Protein AF-A0A1F7JAR4-F1 (afdb_monomer)

Foldseek 3Di:
DVVVVVVVVVVVVVVVVVVVVVVVVVVVVVPDDDDDDPDPDDPDDPPPDPDDDDDDDDPPPDCPPPPVVVVVVVLVVCCVVPVQVNVQVVPQDDDQFWTKHWDWDDDPNDIGIAMEIEGPVPDLVSSVVVVVVVSVVSVHDPVSVVPHRYHTD

pLDDT: mean 73.88, std 22.69, range [32.28, 98.31]

Radius of gyration: 26.37 Å; Cα contacts (8 Å, |Δi|>4): 121; chains: 1; bounding box: 36×38×103 Å

Organism: NCBI:txid1802068

Structure (mmCIF, N/CA/C/O backbone):
data_AF-A0A1F7JAR4-F1
#
_entry.id   AF-A0A1F7JAR4-F1
#
loop_
_atom_site.group_PDB
_atom_site.id
_atom_site.type_symbol
_atom_site.label_atom_id
_atom_site.label_alt_id
_atom_site.label_comp_id
_atom_site.label_asym_id
_atom_site.label_entity_id
_atom_site.label_seq_id
_atom_site.pdbx_PDB_ins_code
_atom_site.Cartn_x
_atom_site.Cartn_y
_atom_site.Cartn_z
_atom_site.occupancy
_atom_site.B_iso_or_equiv
_atom_site.auth_seq_id
_atom_site.auth_comp_id
_atom_site.auth_asym_id
_atom_site.auth_atom_id
_atom_site.pdbx_PDB_model_num
ATOM 1 N N . MET A 1 1 ? -13.159 -3.239 63.965 1.00 52.41 1 MET A N 1
ATOM 2 C CA . MET A 1 1 ? -13.623 -2.629 62.690 1.00 52.41 1 MET A CA 1
ATOM 3 C C . MET A 1 1 ? -12.745 -2.950 61.472 1.00 52.41 1 MET A C 1
ATOM 5 O O . MET A 1 1 ? -13.245 -2.830 60.361 1.00 52.41 1 MET A O 1
ATOM 9 N N . TYR A 1 2 ? -11.486 -3.378 61.641 1.00 54.25 2 TYR A N 1
ATOM 10 C CA . TYR A 1 2 ? -10.557 -3.642 60.528 1.00 54.25 2 TYR A CA 1
ATOM 11 C C . TYR A 1 2 ? -10.950 -4.856 59.656 1.00 54.25 2 TYR A C 1
ATOM 13 O O . TYR A 1 2 ? -10.907 -4.789 58.431 1.00 54.25 2 TYR A O 1
ATOM 21 N N . ASN A 1 3 ? -11.465 -5.922 60.276 1.00 54.75 3 ASN A N 1
ATOM 22 C CA . ASN A 1 3 ? -11.745 -7.191 59.587 1.00 54.75 3 ASN A CA 1
ATOM 23 C C . ASN A 1 3 ? -12.913 -7.120 58.583 1.00 54.75 3 ASN A C 1
ATOM 25 O O . ASN A 1 3 ? -12.945 -7.892 57.632 1.00 54.75 3 ASN A O 1
ATOM 29 N N . LYS A 1 4 ? -13.847 -6.166 58.738 1.00 56.81 4 LYS A N 1
ATOM 30 C CA . L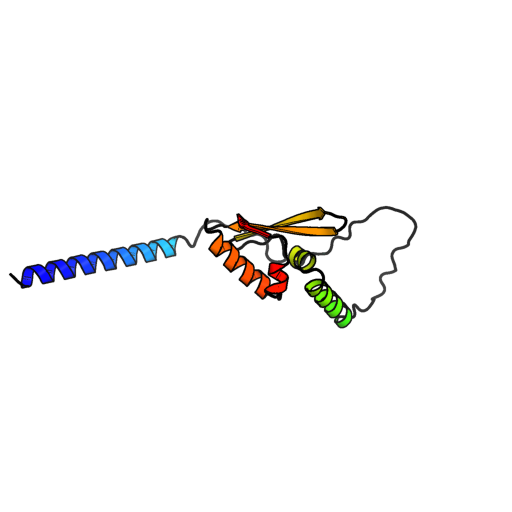YS A 1 4 ? -14.950 -5.971 57.776 1.00 56.81 4 LYS A CA 1
ATOM 31 C C . LYS A 1 4 ? -14.483 -5.317 56.469 1.00 56.81 4 LYS A C 1
ATOM 33 O O . LYS A 1 4 ? -15.034 -5.621 55.421 1.00 56.81 4 LYS A O 1
ATOM 38 N N . LYS A 1 5 ? -13.458 -4.454 56.512 1.00 55.72 5 LYS A N 1
ATOM 39 C CA . LYS A 1 5 ? -12.939 -3.760 55.318 1.00 55.72 5 LYS A CA 1
ATOM 40 C C . LYS A 1 5 ? -12.148 -4.702 54.406 1.00 55.72 5 LYS A C 1
ATOM 42 O O . LYS A 1 5 ? -12.293 -4.631 53.193 1.00 55.72 5 LYS A O 1
ATOM 47 N N . ILE A 1 6 ? -11.382 -5.623 54.995 1.00 61.44 6 ILE A N 1
ATOM 48 C CA . ILE A 1 6 ? -10.615 -6.637 54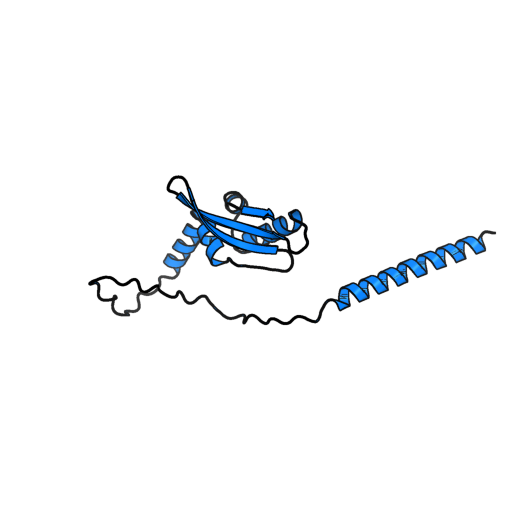.253 1.00 61.44 6 ILE A CA 1
ATOM 49 C C . ILE A 1 6 ? -11.559 -7.585 53.500 1.00 61.44 6 ILE A C 1
ATOM 51 O O . ILE A 1 6 ? -11.332 -7.879 52.332 1.00 61.44 6 ILE A O 1
ATOM 55 N N . LEU A 1 7 ? -12.668 -7.985 54.129 1.00 59.88 7 LEU A N 1
ATOM 56 C CA . LEU A 1 7 ? -13.660 -8.880 53.525 1.00 59.88 7 LEU A CA 1
ATOM 57 C C . LEU A 1 7 ? -14.363 -8.248 52.307 1.00 59.88 7 LEU A C 1
ATOM 59 O O . LEU A 1 7 ? -14.619 -8.931 51.319 1.00 59.88 7 LEU A O 1
ATOM 63 N N . ILE A 1 8 ? -14.603 -6.932 52.339 1.00 63.91 8 ILE A N 1
ATOM 64 C CA . ILE A 1 8 ? -15.196 -6.189 51.214 1.00 63.91 8 ILE A CA 1
ATOM 65 C C . ILE A 1 8 ? -14.205 -6.065 50.049 1.00 63.91 8 ILE A C 1
ATOM 67 O O . ILE A 1 8 ? -14.587 -6.286 48.904 1.00 63.91 8 ILE A O 1
ATOM 71 N N . ILE A 1 9 ? -12.931 -5.766 50.322 1.00 66.62 9 ILE A N 1
ATOM 72 C CA . ILE A 1 9 ? -11.901 -5.631 49.277 1.00 66.62 9 ILE A CA 1
ATOM 73 C C . ILE A 1 9 ? -11.683 -6.964 48.553 1.00 66.62 9 ILE A C 1
ATOM 75 O O . ILE A 1 9 ? -11.653 -6.990 47.326 1.00 66.62 9 ILE A O 1
ATOM 79 N N . VAL A 1 10 ? -11.606 -8.078 49.290 1.00 71.81 10 VAL A N 1
ATOM 80 C CA . VAL A 1 10 ? -11.473 -9.417 48.691 1.00 71.81 10 VAL A CA 1
ATOM 81 C C . VAL A 1 10 ? -12.694 -9.760 47.828 1.00 71.81 10 VAL A C 1
ATOM 83 O O . VAL A 1 10 ? -12.533 -10.302 46.737 1.00 71.81 10 VAL A O 1
ATOM 86 N N . GLY A 1 11 ? -13.901 -9.379 48.260 1.00 71.62 11 GLY A N 1
ATOM 87 C CA . GLY A 1 11 ? -15.121 -9.548 47.467 1.00 71.62 11 GLY A CA 1
ATOM 88 C C . GLY A 1 11 ? -15.098 -8.761 46.154 1.00 71.62 11 GLY A C 1
ATOM 89 O O . GLY A 1 11 ? -15.382 -9.321 45.098 1.00 71.62 11 GLY A O 1
ATOM 90 N N . VAL A 1 12 ? -14.701 -7.485 46.192 1.00 76.06 12 VAL A N 1
ATOM 91 C CA . VAL A 1 12 ? -14.628 -6.631 44.992 1.00 76.06 12 VAL A CA 1
ATOM 92 C C . VAL A 1 12 ? -13.565 -7.135 44.015 1.00 76.06 12 VAL A C 1
ATOM 94 O O . VAL A 1 12 ? -13.834 -7.235 42.821 1.00 76.06 12 VAL A O 1
ATOM 97 N N . VAL A 1 13 ? -12.384 -7.521 44.509 1.00 77.81 13 VAL A N 1
ATOM 98 C CA . VAL A 1 13 ? -11.311 -8.078 43.667 1.00 77.81 13 VAL A CA 1
ATOM 99 C C . VAL A 1 13 ? -11.749 -9.397 43.022 1.00 77.81 13 VAL A C 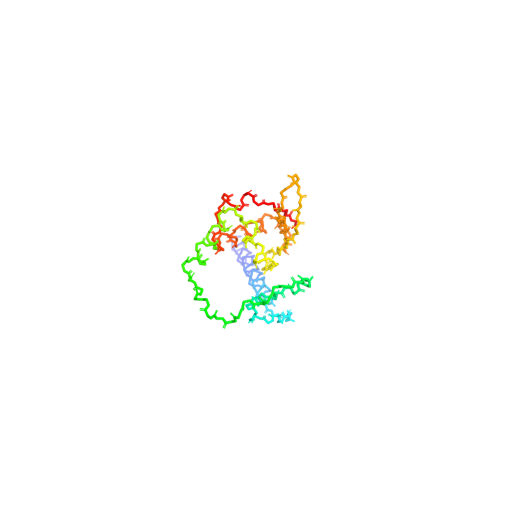1
ATOM 101 O O . VAL A 1 13 ? -11.501 -9.607 41.835 1.00 77.81 13 VAL A O 1
ATOM 104 N N . GLY A 1 14 ? -12.466 -10.250 43.760 1.00 78.81 14 GLY A N 1
ATOM 105 C CA . GLY A 1 14 ? -13.043 -11.482 43.220 1.00 78.81 14 GLY A CA 1
ATOM 106 C C . GLY A 1 14 ? -14.041 -11.224 42.088 1.00 78.81 14 GLY A C 1
ATOM 107 O O . GLY A 1 14 ? -13.944 -11.847 41.033 1.00 78.81 14 GLY A O 1
ATOM 108 N N . VAL A 1 15 ? -14.955 -10.263 42.256 1.00 81.31 15 VAL A N 1
ATOM 109 C CA . VAL A 1 15 ? -15.950 -9.907 41.225 1.00 81.31 15 VAL A CA 1
ATOM 110 C C . VAL A 1 15 ? -15.287 -9.330 39.969 1.00 81.31 15 VAL A C 1
ATOM 112 O O . VAL A 1 15 ? -15.690 -9.671 38.855 1.00 81.31 15 VAL A O 1
ATOM 115 N N . VAL A 1 16 ? -14.242 -8.508 40.120 1.00 83.38 16 VAL A N 1
ATOM 116 C CA . VAL A 1 16 ? -13.487 -7.952 38.982 1.00 83.38 16 VAL A CA 1
ATOM 117 C C . VAL A 1 16 ? -12.774 -9.058 38.201 1.00 83.38 16 VAL A C 1
ATOM 119 O O . VAL A 1 16 ? -12.861 -9.082 36.975 1.00 83.38 16 VAL A O 1
ATOM 122 N N . LEU A 1 17 ? -12.135 -10.011 38.886 1.00 81.00 17 LEU A N 1
ATOM 123 C CA . LEU A 1 17 ? -11.449 -11.137 38.241 1.00 81.00 17 LEU A CA 1
ATOM 124 C C . LEU A 1 17 ? -12.414 -12.063 37.490 1.00 81.00 17 LEU A C 1
ATOM 126 O O . LEU A 1 17 ? -12.128 -12.459 36.361 1.00 81.00 17 LEU A O 1
ATOM 130 N N . VAL A 1 18 ? -13.574 -12.369 38.080 1.00 82.88 18 VAL A N 1
ATOM 131 C CA . VAL A 1 18 ? -14.608 -13.182 37.418 1.00 82.88 18 VAL A CA 1
ATOM 132 C C . VAL A 1 18 ? -15.162 -12.457 36.190 1.00 82.88 18 VAL A C 1
ATOM 134 O O . VAL A 1 18 ? -15.315 -13.071 35.137 1.00 82.88 18 VAL A O 1
ATOM 137 N N . SER A 1 19 ? -15.385 -11.143 36.281 1.00 80.31 19 SER A N 1
ATOM 138 C CA . SER A 1 19 ? -15.851 -10.335 35.144 1.00 80.31 19 SER A CA 1
ATOM 139 C C . SER A 1 19 ? -14.836 -10.323 33.994 1.00 80.31 19 SER A C 1
ATOM 141 O O . SER A 1 19 ? -15.215 -10.457 32.833 1.00 80.31 19 SER A O 1
ATOM 143 N N . LEU A 1 20 ? -13.539 -10.239 34.308 1.00 83.56 20 LEU A N 1
ATOM 144 C CA . LEU A 1 20 ? -12.447 -10.296 33.329 1.00 83.56 20 LEU A CA 1
ATOM 145 C C . LEU A 1 20 ? -12.378 -11.650 32.607 1.00 83.56 20 LEU A C 1
ATOM 147 O O . LEU A 1 20 ? -12.197 -11.688 31.390 1.00 83.56 20 LEU A O 1
ATOM 151 N N . LEU A 1 21 ? -12.580 -12.755 33.332 1.00 82.81 21 LEU A N 1
ATOM 152 C CA . LEU A 1 21 ? -12.629 -14.100 32.749 1.00 82.81 21 LEU A CA 1
ATOM 153 C C . LEU A 1 21 ? -13.829 -14.289 31.812 1.00 82.81 21 LEU A C 1
ATOM 155 O O . LEU A 1 21 ? -13.679 -14.885 30.747 1.00 82.81 21 LEU A O 1
ATOM 159 N N . VAL A 1 22 ? -14.998 -13.748 32.169 1.00 79.38 22 VAL A N 1
ATOM 160 C CA . VAL A 1 22 ? -16.195 -13.797 31.312 1.00 79.38 22 VAL A CA 1
ATOM 161 C C . VAL A 1 22 ? -15.978 -12.999 30.023 1.00 79.38 22 VAL A C 1
ATOM 163 O O . VAL A 1 22 ? -16.317 -13.484 28.947 1.00 79.38 22 VAL A O 1
ATOM 166 N N . ILE A 1 23 ? -15.352 -11.820 30.100 1.00 81.00 23 ILE A N 1
ATOM 167 C CA . ILE A 1 23 ? -15.014 -11.010 28.918 1.00 81.00 23 ILE A CA 1
ATOM 168 C C . ILE A 1 23 ? -14.020 -11.749 28.009 1.00 81.00 23 ILE A C 1
ATOM 170 O O . ILE A 1 23 ? -14.225 -11.797 26.798 1.00 81.00 23 ILE A O 1
ATOM 174 N N . LEU A 1 24 ? -12.986 -12.381 28.574 1.00 76.25 24 LEU A N 1
ATOM 175 C CA . LEU A 1 24 ? -12.026 -13.190 27.810 1.00 76.25 24 LEU A CA 1
ATOM 176 C C . LEU A 1 24 ? -12.691 -14.395 27.128 1.00 76.25 24 LEU A C 1
ATOM 178 O O . LEU A 1 24 ? -12.386 -14.691 25.974 1.00 76.25 24 LEU A O 1
ATOM 182 N N . MET A 1 25 ? -13.635 -15.064 27.797 1.00 73.06 25 MET A N 1
ATOM 183 C CA . MET A 1 25 ? -14.414 -16.145 27.183 1.00 73.06 25 MET A CA 1
ATOM 184 C C . MET A 1 25 ? -15.326 -15.648 26.055 1.00 73.06 25 MET A C 1
ATOM 186 O O . MET A 1 25 ? -15.433 -16.325 25.035 1.00 73.06 25 MET A O 1
ATOM 190 N N . LEU A 1 26 ? -15.951 -14.477 26.202 1.00 67.00 26 LEU A N 1
ATOM 191 C CA . LEU A 1 26 ? -16.791 -13.881 25.156 1.00 67.00 26 LEU A CA 1
ATOM 192 C C . LEU A 1 26 ? -15.970 -13.450 23.931 1.00 67.00 26 LEU A C 1
ATOM 194 O O . LEU A 1 26 ? -16.418 -13.650 22.804 1.00 67.00 26 LEU A O 1
ATOM 198 N N . LEU A 1 27 ? -14.753 -12.934 24.134 1.00 64.56 27 LEU A N 1
ATOM 199 C CA . LEU A 1 27 ? -13.820 -12.608 23.049 1.00 64.56 27 LEU A CA 1
ATOM 200 C C . LEU A 1 27 ? -13.349 -13.866 22.299 1.00 64.56 27 LEU A C 1
ATOM 202 O O . LEU A 1 27 ? -13.228 -13.837 21.077 1.00 64.56 27 LEU A O 1
ATOM 206 N N . ASN A 1 28 ? -13.168 -14.992 22.997 1.00 56.53 28 ASN A N 1
ATOM 207 C CA . ASN A 1 28 ? -12.807 -16.265 22.364 1.00 56.53 28 ASN A CA 1
ATOM 208 C C . ASN A 1 28 ? -13.978 -16.979 21.664 1.00 56.53 28 ASN A C 1
ATOM 210 O O . ASN A 1 28 ? -13.730 -17.843 20.826 1.00 56.53 28 ASN A O 1
ATOM 214 N N . GLN A 1 29 ? -15.239 -16.643 21.965 1.00 51.84 29 GLN A N 1
ATOM 215 C CA . GLN A 1 29 ? -16.413 -17.262 21.328 1.00 51.84 29 GLN A CA 1
ATOM 216 C C . GLN A 1 29 ? -16.855 -16.590 20.017 1.00 51.84 29 GLN A C 1
ATOM 218 O O . GLN A 1 29 ? -17.707 -17.137 19.323 1.00 51.84 29 GLN A O 1
ATOM 223 N N . GLN A 1 30 ? -16.265 -15.456 19.621 1.00 48.75 30 GLN A N 1
ATOM 224 C CA . GLN A 1 30 ? -16.526 -14.867 18.295 1.00 48.75 30 GLN A CA 1
ATOM 225 C C . GLN A 1 30 ? -15.721 -15.523 17.163 1.00 48.75 30 GLN A C 1
ATOM 227 O O . GLN A 1 30 ? -15.967 -15.263 15.986 1.00 48.75 30 GLN A O 1
ATOM 232 N N . GLY A 1 31 ? -14.808 -16.438 17.492 1.00 49.88 31 GLY A N 1
ATOM 233 C CA . GLY A 1 31 ? -14.235 -17.358 16.522 1.00 49.88 31 GLY A CA 1
ATOM 234 C C . GLY A 1 31 ? -15.172 -18.538 16.320 1.00 49.88 31 GLY A C 1
ATOM 235 O O . GLY A 1 31 ? -15.022 -19.528 17.022 1.00 49.88 31 GLY A O 1
ATOM 236 N N . THR A 1 32 ? -16.147 -18.411 15.415 1.00 47.84 32 THR A N 1
ATOM 237 C CA . THR A 1 32 ? -16.687 -19.443 14.497 1.00 47.84 32 THR A CA 1
ATOM 238 C C . THR A 1 32 ? -18.125 -19.072 14.122 1.00 47.84 32 THR A C 1
ATOM 240 O O . THR A 1 32 ? -19.053 -19.391 14.855 1.00 47.84 32 THR A O 1
ATOM 243 N N . GLN A 1 33 ? -18.308 -18.421 12.969 1.00 38.56 33 GLN A N 1
ATOM 244 C CA . GLN A 1 33 ? -19.314 -18.743 11.941 1.00 38.56 33 GLN A CA 1
ATOM 245 C C . GLN A 1 33 ? -19.392 -17.609 10.913 1.00 38.56 33 GLN A C 1
ATOM 247 O O . GLN A 1 33 ? -19.632 -16.454 11.248 1.00 38.56 33 GLN A O 1
ATOM 252 N N . GLY A 1 34 ? -19.202 -17.971 9.646 1.00 34.28 34 GLY A N 1
ATOM 253 C CA . GLY A 1 34 ? -19.340 -17.065 8.509 1.00 34.28 34 GLY A CA 1
ATOM 254 C C . GLY A 1 34 ? -18.439 -17.463 7.351 1.00 34.28 34 GLY A C 1
ATOM 255 O O . GLY A 1 34 ? -17.648 -16.655 6.879 1.00 34.28 34 GLY A O 1
ATOM 256 N N . GLY A 1 35 ? -18.509 -18.733 6.941 1.00 37.12 35 GLY A N 1
ATOM 257 C CA . GLY A 1 35 ? -17.810 -19.215 5.761 1.00 37.12 35 GLY A CA 1
ATOM 258 C C . GLY A 1 35 ? -18.301 -18.488 4.514 1.00 37.12 35 GLY A C 1
ATOM 259 O O . GLY A 1 35 ? -19.464 -18.599 4.155 1.00 37.12 35 GLY A O 1
ATOM 260 N N . ASN A 1 36 ? -17.384 -17.789 3.856 1.00 34.97 36 ASN A N 1
ATOM 261 C CA . ASN A 1 36 ? -17.337 -17.700 2.406 1.00 34.97 36 ASN A CA 1
ATOM 262 C C . ASN A 1 36 ? -15.902 -18.044 2.024 1.00 34.97 36 ASN A C 1
ATOM 264 O O . ASN A 1 36 ? -15.015 -17.190 2.012 1.00 34.97 36 ASN A O 1
ATOM 268 N N . SER A 1 37 ? -15.681 -19.338 1.805 1.00 33.16 37 SER A N 1
ATOM 269 C CA . SER A 1 37 ? -14.477 -19.864 1.181 1.00 33.16 37 SER A CA 1
ATOM 270 C C . SER A 1 37 ? -14.380 -19.258 -0.216 1.00 33.16 37 SER A C 1
ATOM 272 O O . SER A 1 37 ? -15.057 -19.704 -1.137 1.00 33.16 37 SER A O 1
ATOM 274 N N . PHE A 1 38 ? -13.577 -18.210 -0.374 1.00 36.75 38 PHE A N 1
ATOM 275 C CA . PHE A 1 38 ? -13.024 -17.889 -1.680 1.00 36.75 38 PHE A CA 1
ATOM 276 C C . PHE A 1 38 ? -11.793 -18.769 -1.845 1.00 36.75 38 PHE A C 1
ATOM 278 O O . PHE A 1 38 ? -10.839 -18.643 -1.077 1.00 36.75 38 PHE A O 1
ATOM 285 N N . ASP A 1 39 ? -11.878 -19.698 -2.797 1.00 32.28 39 ASP A N 1
ATOM 286 C CA . ASP A 1 39 ? -10.817 -20.613 -3.202 1.00 32.28 39 ASP A CA 1
ATOM 287 C C . ASP A 1 39 ? -9.451 -19.914 -3.245 1.00 32.28 39 ASP A C 1
ATOM 289 O O . ASP A 1 39 ? -9.128 -19.144 -4.153 1.00 32.28 39 ASP A O 1
ATOM 293 N N . GLN A 1 40 ? -8.617 -20.211 -2.250 1.00 42.50 40 GLN A N 1
ATOM 294 C CA . GLN A 1 40 ? -7.184 -19.975 -2.315 1.00 42.50 40 GLN A CA 1
ATOM 295 C C . GLN A 1 40 ? -6.573 -21.026 -3.244 1.00 42.50 40 GLN A C 1
ATOM 297 O O . GLN A 1 40 ? -6.110 -22.045 -2.749 1.00 42.50 40 GLN A O 1
ATOM 302 N N . ASN A 1 41 ? -6.569 -20.792 -4.562 1.00 39.66 41 ASN A N 1
ATOM 303 C CA . ASN A 1 41 ? -5.430 -21.139 -5.430 1.00 39.66 41 ASN A CA 1
ATOM 304 C C . ASN A 1 41 ? -5.590 -20.620 -6.875 1.00 39.66 41 ASN A C 1
ATOM 306 O O . ASN A 1 41 ? -5.561 -21.398 -7.827 1.00 39.66 41 ASN A O 1
ATOM 310 N N . VAL A 1 42 ? -5.746 -19.310 -7.083 1.00 34.88 42 VAL A N 1
ATOM 311 C CA . VAL A 1 42 ? -5.640 -18.750 -8.442 1.00 34.88 42 VAL A CA 1
ATOM 312 C C . VAL A 1 42 ? -4.393 -17.884 -8.518 1.00 34.88 42 VAL A C 1
ATOM 314 O O . VAL A 1 42 ? -4.406 -16.703 -8.183 1.00 34.88 42 VAL A O 1
ATOM 317 N N . ILE A 1 43 ? -3.296 -18.491 -8.975 1.00 36.47 43 ILE A N 1
ATOM 318 C CA . ILE A 1 43 ? -2.240 -17.745 -9.664 1.00 36.47 43 ILE A CA 1
ATOM 319 C C . ILE A 1 43 ? -2.953 -17.020 -10.814 1.00 36.47 43 ILE A C 1
ATOM 321 O O . ILE A 1 43 ? -3.617 -17.701 -11.603 1.00 36.47 43 ILE A O 1
ATOM 325 N N . PRO A 1 44 ? -2.895 -15.681 -10.922 1.00 37.28 44 PRO A N 1
ATOM 326 C CA . PRO A 1 44 ? -3.561 -14.989 -12.011 1.00 37.28 44 PRO A CA 1
ATOM 327 C C . PRO A 1 44 ? -2.963 -15.483 -13.327 1.00 37.28 44 PRO A C 1
ATOM 329 O O . PRO A 1 44 ? -1.822 -15.179 -13.671 1.00 37.28 44 PRO A O 1
ATOM 332 N N . THR A 1 45 ? -3.737 -16.284 -14.058 1.00 32.53 45 THR A N 1
ATOM 333 C CA . THR A 1 45 ? -3.429 -16.582 -15.450 1.00 32.53 45 THR A CA 1
ATOM 334 C C . THR A 1 45 ? -3.682 -15.285 -16.198 1.00 32.53 45 THR A C 1
ATOM 336 O O . THR A 1 45 ? -4.815 -14.797 -16.221 1.00 32.53 45 THR A O 1
ATOM 339 N N . LEU A 1 46 ? -2.618 -14.693 -16.744 1.00 37.03 46 LEU A N 1
ATOM 340 C CA . LEU A 1 46 ? -2.702 -13.532 -17.622 1.00 37.03 46 LEU A CA 1
ATOM 341 C C . LEU A 1 46 ? -3.628 -13.910 -18.788 1.00 37.03 46 LEU A C 1
ATOM 343 O O . LEU A 1 46 ? -3.221 -14.591 -19.724 1.00 37.03 46 LEU A O 1
ATOM 347 N N . SER A 1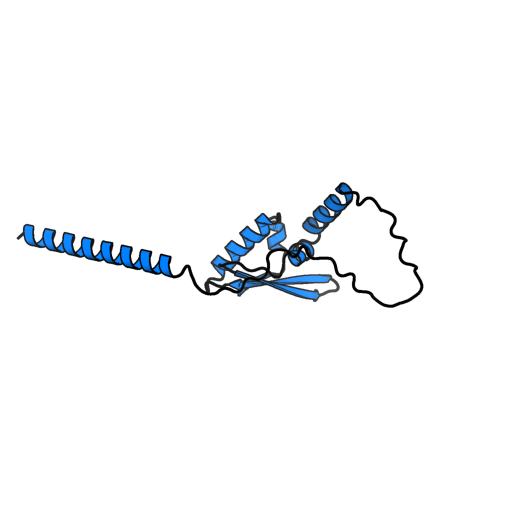 47 ? -4.898 -13.521 -18.714 1.00 33.12 47 SER A N 1
ATOM 348 C CA . SER A 1 47 ? -5.794 -13.640 -19.856 1.00 33.12 47 SER A CA 1
ATOM 349 C C . SER A 1 47 ? -5.358 -12.570 -20.847 1.00 33.12 47 SER A C 1
ATOM 351 O O . SER A 1 47 ? -5.620 -11.386 -20.638 1.00 33.12 47 SER A O 1
ATOM 353 N N . GLN A 1 48 ? -4.619 -12.973 -21.882 1.00 36.38 48 GLN A N 1
ATOM 354 C CA . GLN A 1 48 ? -4.319 -12.110 -23.019 1.00 36.38 48 GLN A CA 1
ATOM 355 C C . GLN A 1 48 ? -5.646 -11.639 -23.616 1.00 36.38 48 GLN A C 1
ATOM 357 O O . GLN A 1 48 ? -6.403 -12.424 -24.183 1.00 36.38 48 GLN A O 1
ATOM 362 N N . THR A 1 49 ? -5.937 -10.348 -23.481 1.00 34.75 49 THR A N 1
ATOM 363 C CA . THR A 1 49 ? -7.010 -9.696 -24.224 1.00 34.75 49 THR A CA 1
ATOM 364 C C . THR A 1 49 ? -6.700 -9.814 -25.709 1.00 34.75 49 THR A C 1
ATOM 366 O O . THR A 1 49 ? -5.778 -9.171 -26.210 1.00 34.75 49 THR A O 1
ATOM 369 N N . THR A 1 50 ? -7.458 -10.655 -26.413 1.00 35.81 50 THR A N 1
ATOM 370 C CA . THR A 1 50 ? -7.415 -10.773 -27.870 1.00 35.81 50 THR A CA 1
ATOM 371 C C . THR A 1 50 ? -8.008 -9.499 -28.468 1.00 35.81 50 THR A C 1
ATOM 373 O O . THR A 1 50 ? -9.212 -9.385 -28.680 1.00 35.81 50 THR A O 1
ATOM 376 N N . GLY A 1 51 ? -7.159 -8.498 -28.685 1.00 34.34 51 GLY A N 1
ATOM 377 C CA . GLY A 1 51 ? -7.485 -7.365 -29.536 1.00 34.34 51 GLY A CA 1
ATOM 378 C C . GLY A 1 51 ? -7.434 -7.820 -30.988 1.00 34.34 51 GLY A C 1
ATOM 379 O O . GLY A 1 51 ? -6.363 -8.105 -31.515 1.00 34.34 51 GLY A O 1
ATOM 380 N N . THR A 1 52 ? -8.589 -7.908 -31.638 1.00 38.38 52 THR A N 1
ATOM 381 C CA . THR A 1 52 ? -8.680 -7.928 -33.099 1.00 38.38 52 THR A CA 1
ATOM 382 C C . THR A 1 52 ? -8.026 -6.664 -33.646 1.00 38.38 52 THR A C 1
ATOM 384 O O . THR A 1 52 ? -8.524 -5.573 -33.375 1.00 38.38 52 THR A O 1
ATOM 387 N N . ASN A 1 53 ? -6.914 -6.802 -34.376 1.00 36.75 53 ASN A N 1
ATOM 388 C CA . ASN A 1 53 ? -6.815 -6.362 -35.771 1.00 36.75 53 ASN A CA 1
ATOM 389 C C . ASN A 1 53 ? -5.445 -6.690 -36.400 1.00 36.75 53 ASN A C 1
ATOM 391 O O . ASN A 1 53 ? -4.396 -6.285 -35.915 1.00 36.75 53 ASN A O 1
ATOM 395 N N . GLU A 1 54 ? -5.556 -7.407 -37.520 1.00 39.84 54 GLU A N 1
ATOM 396 C CA . GLU A 1 54 ? -4.731 -7.381 -38.734 1.00 39.84 54 GLU A CA 1
ATOM 397 C C . GLU A 1 54 ? -3.252 -7.816 -38.677 1.00 39.84 54 GLU A C 1
ATOM 399 O O . GLU A 1 54 ? -2.340 -7.074 -38.332 1.00 39.84 54 GLU A O 1
ATOM 404 N N . GLY A 1 55 ? -3.013 -9.019 -39.213 1.00 41.00 55 GLY A N 1
ATOM 405 C CA . GLY A 1 55 ? -1.874 -9.243 -40.109 1.00 41.00 55 GLY A CA 1
ATOM 406 C C . GLY A 1 55 ? -0.520 -9.582 -39.494 1.00 41.00 55 GLY A C 1
ATOM 407 O O . GLY A 1 55 ? 0.464 -9.605 -40.227 1.00 41.00 55 GLY A O 1
ATOM 408 N N . LEU A 1 56 ? -0.441 -9.901 -38.205 1.00 35.03 56 LEU A N 1
ATOM 409 C CA . LEU A 1 56 ? 0.752 -10.511 -37.620 1.00 35.03 56 LEU A CA 1
ATOM 410 C C . LEU A 1 56 ? 0.389 -11.920 -37.169 1.00 35.03 56 LEU A C 1
ATOM 412 O O . LEU A 1 56 ? -0.375 -12.107 -36.224 1.00 35.03 56 LEU A O 1
ATOM 416 N N . THR A 1 57 ? 0.906 -12.924 -37.879 1.00 38.09 57 THR A N 1
ATOM 417 C CA . THR A 1 57 ? 0.889 -14.302 -37.388 1.00 38.09 57 THR A CA 1
ATOM 418 C C . THR A 1 57 ? 1.464 -14.301 -35.972 1.00 38.09 57 THR A C 1
ATOM 420 O O . THR A 1 57 ? 2.547 -13.731 -35.789 1.00 38.09 57 THR A O 1
ATOM 423 N N . PRO A 1 58 ? 0.777 -14.892 -34.978 1.00 44.41 58 PRO A N 1
ATOM 424 C CA . PRO A 1 58 ? 1.353 -15.033 -33.652 1.00 44.41 58 PRO A CA 1
ATOM 425 C C . PRO A 1 58 ? 2.711 -15.725 -33.813 1.00 44.41 58 PRO A C 1
ATOM 427 O O . PRO A 1 58 ? 2.805 -16.661 -34.617 1.00 44.41 58 PRO A O 1
ATOM 430 N N . PRO A 1 59 ? 3.776 -15.249 -33.141 1.00 48.47 59 PRO A N 1
ATOM 431 C CA . PRO A 1 59 ? 5.041 -15.957 -33.170 1.00 48.47 59 PRO A CA 1
ATOM 432 C C . PRO A 1 59 ? 4.756 -17.397 -32.751 1.00 48.47 59 PRO A C 1
ATOM 434 O O . PRO A 1 59 ? 4.113 -17.632 -31.727 1.00 48.47 59 PRO A O 1
ATOM 437 N N . THR A 1 60 ? 5.154 -18.337 -33.609 1.00 49.88 60 THR A N 1
ATOM 438 C CA . THR A 1 60 ? 5.101 -19.768 -33.328 1.00 49.88 60 THR A CA 1
ATOM 439 C C . THR A 1 60 ? 5.642 -19.986 -31.926 1.00 49.88 60 THR A C 1
ATOM 441 O O . THR A 1 60 ? 6.672 -19.400 -31.591 1.00 49.88 60 THR A O 1
ATOM 444 N N . ASP A 1 61 ? 4.921 -20.790 -31.147 1.00 47.22 61 ASP A N 1
ATOM 445 C CA . ASP A 1 61 ? 5.225 -21.232 -29.785 1.00 47.22 61 ASP A CA 1
ATOM 446 C C . ASP A 1 61 ? 6.570 -21.984 -29.774 1.00 47.22 61 ASP A C 1
ATOM 448 O O . ASP A 1 61 ? 6.657 -23.207 -29.750 1.00 47.22 61 ASP A O 1
ATOM 452 N N . GLY A 1 62 ? 7.646 -21.236 -29.983 1.00 44.97 62 GLY A N 1
ATOM 453 C CA . GLY A 1 62 ? 9.009 -21.643 -29.754 1.00 44.97 62 GLY A CA 1
ATOM 454 C C . GLY A 1 62 ? 9.314 -21.210 -28.341 1.00 44.97 62 GLY A C 1
ATOM 455 O O . GLY A 1 62 ? 9.106 -20.042 -28.017 1.00 44.97 62 GLY A O 1
ATOM 456 N N . ASP A 1 63 ? 9.779 -22.152 -27.527 1.00 51.59 63 ASP A N 1
ATOM 457 C CA . ASP A 1 63 ? 10.290 -21.930 -26.182 1.00 51.59 63 ASP A CA 1
ATOM 458 C C . ASP A 1 63 ? 11.310 -20.782 -26.190 1.00 51.59 63 ASP A C 1
ATOM 460 O O . ASP A 1 63 ? 12.517 -20.999 -26.297 1.00 51.59 63 ASP A O 1
ATOM 464 N N . VAL A 1 64 ? 10.845 -19.534 -26.096 1.00 50.75 64 VAL A N 1
ATOM 465 C CA . VAL A 1 64 ? 11.684 -18.416 -25.695 1.00 50.75 64 VAL A CA 1
ATOM 466 C C . VAL A 1 64 ? 11.999 -18.744 -24.249 1.00 50.75 64 VAL A C 1
ATOM 468 O O . VAL A 1 64 ? 11.082 -18.714 -23.420 1.00 50.75 64 VAL A O 1
ATOM 471 N N . PRO A 1 65 ? 13.249 -19.102 -23.904 1.00 49.22 65 PRO A N 1
ATOM 472 C CA . PRO A 1 65 ? 13.580 -19.342 -22.519 1.00 49.22 65 PRO A CA 1
ATOM 473 C C . PRO A 1 65 ? 13.282 -18.028 -21.815 1.00 49.22 65 PRO A C 1
ATOM 475 O O . PRO A 1 65 ? 13.925 -17.017 -22.105 1.00 49.22 65 PRO A O 1
ATOM 478 N N . ILE A 1 66 ? 12.274 -18.011 -20.939 1.00 56.69 66 ILE A N 1
ATOM 479 C CA . ILE A 1 66 ? 12.058 -16.863 -20.068 1.00 56.69 66 ILE A CA 1
ATOM 480 C C . ILE A 1 66 ? 13.340 -16.771 -19.255 1.00 56.69 66 ILE A C 1
ATOM 482 O O . ILE A 1 66 ? 13.570 -17.567 -18.339 1.00 56.69 66 ILE A O 1
ATOM 486 N N . ASN A 1 67 ? 14.220 -15.851 -19.648 1.00 62.84 67 ASN A N 1
ATOM 487 C CA . ASN A 1 67 ? 15.438 -15.575 -18.923 1.00 62.84 67 ASN A CA 1
ATOM 488 C C . ASN A 1 67 ? 14.991 -15.037 -17.566 1.00 62.84 67 ASN A C 1
ATOM 490 O O . ASN A 1 67 ? 14.603 -13.876 -17.438 1.00 62.84 67 ASN A O 1
ATOM 494 N N . ARG A 1 68 ? 14.964 -15.923 -16.564 1.00 60.44 68 ARG A N 1
ATOM 495 C CA . ARG A 1 68 ? 14.449 -15.611 -15.227 1.00 60.44 68 ARG A CA 1
ATOM 496 C C . ARG A 1 68 ? 15.169 -14.418 -14.616 1.00 60.44 68 ARG A C 1
ATOM 498 O O . ARG A 1 68 ? 14.549 -13.699 -13.845 1.00 60.44 68 ARG A O 1
ATOM 505 N N . GLU A 1 69 ? 16.433 -14.196 -14.966 1.00 61.72 69 GLU A N 1
ATOM 506 C CA . GLU A 1 69 ? 17.191 -13.039 -14.492 1.00 61.72 69 GLU A CA 1
ATOM 507 C C . GLU A 1 69 ? 16.711 -11.743 -15.156 1.00 61.72 69 GLU A C 1
ATOM 509 O O . GLU A 1 69 ? 16.434 -10.779 -14.448 1.00 61.72 69 GLU A O 1
ATOM 514 N N . ALA A 1 70 ? 16.455 -11.746 -16.468 1.00 59.31 70 ALA A N 1
ATOM 515 C CA . ALA A 1 70 ? 15.845 -10.598 -17.150 1.00 59.31 70 ALA A CA 1
ATOM 516 C C . ALA A 1 70 ? 14.427 -10.298 -16.625 1.00 59.31 70 ALA A C 1
ATOM 518 O O . ALA A 1 70 ? 14.042 -9.144 -16.459 1.00 59.31 70 ALA A O 1
ATOM 519 N N . PHE A 1 71 ? 13.647 -11.332 -16.293 1.00 60.97 71 PHE A N 1
ATOM 520 C CA . PHE A 1 71 ? 12.328 -11.151 -15.681 1.00 60.97 71 PHE A CA 1
ATOM 521 C C . PHE A 1 71 ? 12.419 -10.568 -14.261 1.00 60.97 71 PHE A C 1
ATOM 523 O O . PHE A 1 71 ? 11.638 -9.686 -13.905 1.00 60.97 71 PHE A O 1
ATOM 530 N N . LYS A 1 72 ? 13.385 -11.015 -13.448 1.00 61.47 72 LYS A N 1
ATOM 531 C CA . LYS A 1 72 ? 13.648 -10.435 -12.120 1.00 61.47 72 LYS A CA 1
ATOM 532 C C . LYS A 1 72 ? 14.066 -8.970 -12.214 1.00 61.47 72 LYS A C 1
ATOM 534 O O . LYS A 1 72 ? 13.622 -8.174 -11.387 1.00 61.47 72 LYS A O 1
ATOM 539 N N . GLU A 1 73 ? 14.888 -8.617 -13.198 1.00 59.34 73 GLU A N 1
ATOM 540 C CA . GLU A 1 73 ? 15.320 -7.240 -13.444 1.00 59.34 73 GLU A CA 1
ATOM 541 C C . GLU A 1 73 ? 14.126 -6.349 -13.799 1.00 59.34 73 GLU A C 1
ATOM 543 O O . GLU A 1 73 ? 13.924 -5.326 -13.151 1.00 59.34 73 GLU A O 1
ATOM 548 N N . ILE A 1 74 ? 13.247 -6.804 -14.699 1.00 60.75 74 ILE A N 1
ATOM 549 C CA . ILE A 1 74 ? 12.005 -6.099 -15.046 1.00 60.75 74 ILE A CA 1
ATOM 550 C C . ILE A 1 74 ? 11.113 -5.920 -13.807 1.00 60.75 74 ILE A C 1
ATOM 552 O O . ILE A 1 74 ? 10.677 -4.813 -13.507 1.00 60.75 74 ILE A O 1
ATOM 556 N N . VAL A 1 75 ? 10.864 -6.970 -13.021 1.00 62.72 75 VAL A N 1
ATOM 557 C CA . VAL A 1 75 ? 10.007 -6.863 -11.821 1.00 62.72 75 VAL A CA 1
ATOM 558 C C . VAL A 1 75 ? 10.605 -5.921 -10.764 1.00 62.72 75 VAL A C 1
ATOM 560 O O . VAL A 1 75 ? 9.867 -5.216 -10.071 1.00 62.72 75 VAL A O 1
ATOM 563 N N . THR A 1 76 ? 11.932 -5.893 -10.633 1.00 63.31 76 THR A N 1
ATOM 564 C CA . THR A 1 76 ? 12.637 -5.000 -9.698 1.00 63.31 76 THR A CA 1
ATOM 565 C C . THR A 1 76 ? 12.599 -3.549 -10.177 1.00 63.31 76 THR A C 1
ATOM 567 O O . THR A 1 76 ? 12.352 -2.642 -9.377 1.00 63.31 76 THR A O 1
ATOM 570 N N . ASP A 1 77 ? 12.767 -3.329 -11.479 1.00 69.62 77 ASP A N 1
ATOM 571 C CA . ASP A 1 77 ? 12.694 -2.009 -12.099 1.00 69.62 77 ASP A CA 1
ATOM 572 C C . ASP A 1 77 ? 11.293 -1.402 -11.958 1.00 69.62 77 ASP A C 1
ATOM 574 O O . ASP A 1 77 ? 11.153 -0.275 -11.485 1.00 69.62 77 ASP A O 1
ATOM 578 N N . TYR A 1 78 ? 10.233 -2.174 -12.216 1.00 68.88 78 TYR A N 1
ATOM 579 C CA . TYR A 1 78 ? 8.855 -1.696 -12.053 1.00 68.88 78 TYR A CA 1
ATOM 580 C C . TYR A 1 78 ? 8.500 -1.369 -10.602 1.00 68.88 78 TYR A C 1
ATOM 582 O O . TYR A 1 78 ? 7.827 -0.37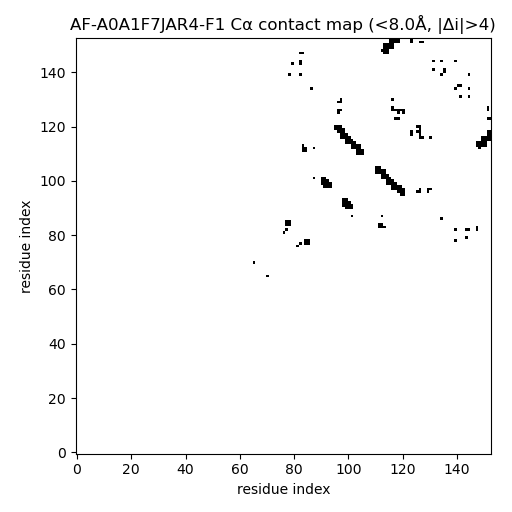3 -10.349 1.00 68.88 78 TYR A O 1
ATOM 590 N N . ARG A 1 79 ? 8.975 -2.157 -9.630 1.00 77.00 79 ARG A N 1
ATOM 591 C CA . ARG A 1 79 ? 8.789 -1.834 -8.206 1.00 77.00 79 ARG A CA 1
ATOM 592 C C . ARG A 1 79 ? 9.428 -0.496 -7.842 1.00 77.00 79 ARG A C 1
ATOM 594 O O . ARG A 1 79 ? 8.888 0.243 -7.024 1.00 77.00 79 ARG A O 1
ATOM 601 N N . THR A 1 80 ? 10.564 -0.194 -8.462 1.00 80.50 80 THR A N 1
ATOM 602 C CA . THR A 1 80 ? 11.360 0.999 -8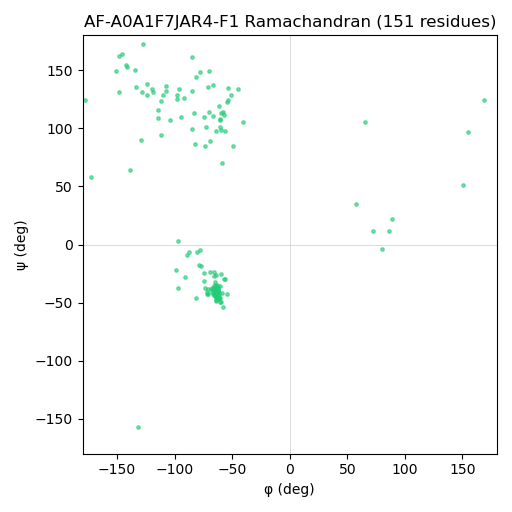.176 1.00 80.50 80 THR A CA 1
ATOM 603 C C . THR A 1 80 ? 10.811 2.237 -8.877 1.00 80.50 80 THR A C 1
ATOM 605 O O . THR A 1 80 ? 10.669 3.284 -8.251 1.00 80.50 80 THR A O 1
ATOM 608 N N . THR A 1 81 ? 10.473 2.123 -10.159 1.00 85.44 81 THR A N 1
ATOM 609 C CA . THR A 1 81 ? 10.072 3.253 -11.007 1.00 85.44 81 THR A CA 1
ATOM 610 C C . THR A 1 81 ? 8.568 3.507 -10.996 1.00 85.44 81 THR A C 1
ATOM 612 O O . THR A 1 81 ? 8.140 4.646 -11.187 1.00 85.44 81 THR A O 1
ATOM 615 N N . ARG A 1 82 ? 7.756 2.467 -10.765 1.00 90.25 82 ARG A N 1
ATOM 616 C CA . ARG A 1 82 ? 6.286 2.482 -10.818 1.00 90.25 82 ARG A CA 1
ATOM 617 C C . ARG A 1 82 ? 5.671 1.675 -9.665 1.00 90.25 82 ARG A C 1
ATOM 619 O O . ARG A 1 82 ? 4.977 0.679 -9.904 1.00 90.25 82 ARG A O 1
ATOM 626 N N . PRO A 1 83 ? 5.873 2.104 -8.403 1.00 93.81 83 PRO A N 1
ATOM 627 C CA . PRO A 1 83 ? 5.347 1.392 -7.239 1.00 93.81 83 PRO A CA 1
ATOM 628 C C . PRO A 1 83 ? 3.812 1.274 -7.263 1.00 93.81 83 PRO A C 1
ATOM 630 O O . PRO A 1 83 ? 3.260 0.321 -6.719 1.00 93.81 83 PRO A O 1
ATOM 633 N N . ASP A 1 84 ? 3.117 2.189 -7.948 1.00 94.31 84 ASP A N 1
ATOM 634 C CA . ASP A 1 84 ? 1.672 2.136 -8.172 1.00 94.31 84 ASP A CA 1
ATOM 635 C C . ASP A 1 84 ? 1.260 0.964 -9.079 1.00 94.31 84 ASP A C 1
ATOM 637 O O . ASP A 1 84 ? 0.310 0.243 -8.777 1.00 94.31 84 ASP A O 1
ATOM 641 N N . PHE A 1 85 ? 1.997 0.711 -10.161 1.00 91.06 85 PHE A N 1
ATOM 642 C CA . PHE A 1 85 ? 1.742 -0.441 -11.033 1.00 91.06 85 PHE A CA 1
ATOM 643 C C . PHE A 1 85 ? 2.120 -1.748 -10.347 1.00 91.06 85 PHE A C 1
ATOM 645 O O . PHE A 1 85 ? 1.391 -2.730 -10.472 1.00 91.06 85 PHE A O 1
ATOM 652 N N . PHE A 1 86 ? 3.219 -1.752 -9.591 1.00 92.81 86 PHE A N 1
ATOM 653 C CA . PHE A 1 86 ? 3.605 -2.905 -8.786 1.00 92.81 86 PHE A CA 1
ATOM 654 C C . PHE A 1 86 ? 2.502 -3.275 -7.788 1.00 92.81 86 PHE A C 1
ATOM 656 O O . PHE A 1 86 ? 2.014 -4.406 -7.799 1.00 92.81 86 PHE A O 1
ATOM 663 N N . LEU A 1 87 ? 2.043 -2.317 -6.975 1.00 94.06 87 LEU A N 1
ATOM 664 C CA . LEU A 1 87 ? 1.032 -2.580 -5.952 1.00 94.06 87 LEU A CA 1
ATOM 665 C C . LEU A 1 87 ? -0.314 -2.992 -6.563 1.00 94.06 87 LEU A C 1
ATOM 667 O O . LEU A 1 87 ? -1.011 -3.833 -5.998 1.00 94.06 87 LEU A O 1
ATOM 671 N N . LYS A 1 88 ? -0.665 -2.478 -7.750 1.00 92.88 88 LYS A N 1
ATOM 672 C CA . LYS A 1 88 ? -1.908 -2.833 -8.452 1.00 92.88 88 LYS A CA 1
ATOM 673 C C . LYS A 1 88 ? -2.050 -4.334 -8.728 1.00 92.88 88 LYS A C 1
ATOM 675 O O . LYS A 1 88 ? -3.183 -4.820 -8.778 1.00 92.88 88 LYS A O 1
ATOM 680 N N . VAL A 1 89 ? -0.951 -5.069 -8.900 1.00 91.75 89 VAL A N 1
ATOM 681 C CA . VAL A 1 89 ? -0.973 -6.529 -9.117 1.00 91.75 89 VAL A CA 1
ATOM 682 C C . VAL A 1 89 ? -1.491 -7.275 -7.881 1.00 91.75 89 VAL A C 1
ATOM 684 O O . VAL A 1 89 ? -2.105 -8.329 -8.011 1.00 91.75 89 VAL A O 1
ATOM 687 N N . TYR A 1 90 ? -1.313 -6.694 -6.694 1.00 92.69 90 TYR A N 1
ATOM 688 C CA . TYR A 1 90 ? -1.725 -7.261 -5.409 1.00 92.69 90 TYR A CA 1
ATOM 689 C C . TYR A 1 90 ? -3.076 -6.723 -4.914 1.00 92.69 90 TYR A C 1
ATOM 691 O O . TYR A 1 90 ? -3.503 -7.062 -3.815 1.00 92.69 90 TYR A O 1
ATOM 699 N N . VAL A 1 91 ? -3.745 -5.873 -5.701 1.00 92.44 91 VAL A N 1
ATOM 700 C CA . VAL A 1 91 ? -5.008 -5.211 -5.341 1.00 92.44 91 VAL A CA 1
ATOM 701 C C . VAL A 1 91 ? -6.114 -5.632 -6.324 1.00 92.44 91 VAL A C 1
ATOM 703 O O . VAL A 1 91 ? -5.918 -5.522 -7.542 1.00 92.44 91 VAL A O 1
ATOM 706 N N . PRO A 1 92 ? -7.308 -6.041 -5.849 1.00 97.38 92 PRO A N 1
ATOM 707 C CA . PRO A 1 92 ? -7.838 -5.858 -4.492 1.00 97.38 92 PRO A CA 1
ATOM 708 C C . PRO A 1 92 ? -7.271 -6.828 -3.446 1.00 97.38 92 PRO A C 1
ATOM 710 O O . PRO A 1 92 ? -6.972 -7.978 -3.751 1.00 97.38 92 PRO A O 1
ATOM 713 N N . PHE A 1 93 ? -7.177 -6.360 -2.201 1.00 95.75 93 PHE A N 1
ATOM 714 C CA . PHE A 1 93 ? -6.755 -7.156 -1.044 1.00 95.75 93 PHE A CA 1
ATOM 715 C C . PHE A 1 93 ? -7.571 -6.777 0.193 1.00 95.75 93 PHE A C 1
ATOM 717 O O . PHE A 1 93 ? -8.047 -5.649 0.313 1.00 95.75 93 PHE A O 1
ATOM 724 N N . GLN A 1 94 ? -7.737 -7.710 1.129 1.00 95.75 94 GLN A N 1
ATOM 725 C CA . GLN A 1 94 ? -8.333 -7.417 2.426 1.00 95.75 94 GLN A CA 1
ATOM 726 C C . GLN A 1 94 ? -7.801 -8.343 3.519 1.00 95.75 94 GLN A C 1
ATOM 728 O O . GLN A 1 94 ? -7.521 -9.514 3.271 1.00 95.75 94 GLN A O 1
ATOM 733 N N . ASN A 1 95 ? -7.750 -7.835 4.744 1.00 91.25 95 ASN A N 1
ATOM 734 C CA . ASN A 1 95 ? -7.495 -8.605 5.957 1.00 91.25 95 ASN A CA 1
ATOM 735 C C . ASN A 1 95 ? -8.543 -8.237 7.029 1.00 91.25 95 ASN A C 1
ATOM 737 O O . ASN A 1 95 ? -9.651 -7.808 6.682 1.00 91.25 95 ASN A O 1
ATOM 741 N N . ASN A 1 96 ? -8.228 -8.455 8.308 1.00 90.38 96 ASN A N 1
ATOM 742 C CA . ASN A 1 96 ? -9.116 -8.116 9.424 1.00 90.38 96 ASN A CA 1
ATOM 743 C C . ASN A 1 96 ? -9.170 -6.606 9.713 1.00 90.38 96 ASN A C 1
ATOM 745 O O . ASN A 1 96 ? -10.179 -6.130 10.227 1.00 90.38 96 ASN A O 1
ATOM 749 N N . ASP A 1 97 ? -8.131 -5.853 9.347 1.00 92.88 97 ASP A N 1
ATOM 750 C CA . ASP A 1 97 ? -7.983 -4.440 9.705 1.00 92.88 97 ASP A CA 1
ATOM 751 C C . ASP A 1 97 ? -8.445 -3.502 8.586 1.00 92.88 97 ASP A C 1
ATOM 753 O O . ASP A 1 97 ? -9.046 -2.458 8.854 1.00 92.88 97 ASP A O 1
ATOM 757 N N . PHE A 1 98 ? -8.187 -3.871 7.328 1.00 97.44 98 PHE A N 1
ATOM 758 C CA . PHE A 1 98 ? -8.488 -3.043 6.166 1.00 97.44 98 PHE A CA 1
ATOM 759 C C . PHE A 1 98 ? -8.908 -3.848 4.927 1.00 97.44 98 PHE A C 1
ATOM 761 O O . PHE A 1 98 ? -8.705 -5.061 4.810 1.00 97.44 98 PHE A O 1
ATOM 768 N N . ALA A 1 99 ? -9.503 -3.142 3.971 1.00 97.44 99 ALA A N 1
ATOM 769 C CA . ALA A 1 99 ? -9.643 -3.560 2.581 1.00 97.44 99 ALA A CA 1
ATOM 770 C C . ALA A 1 99 ? -9.029 -2.488 1.678 1.00 97.44 99 ALA A C 1
ATOM 772 O O . ALA A 1 99 ? -9.236 -1.301 1.909 1.00 97.44 99 ALA A O 1
ATOM 773 N N . VAL A 1 100 ? -8.289 -2.888 0.648 1.00 97.94 100 VAL A N 1
ATOM 774 C CA . VAL A 1 100 ? -7.710 -1.978 -0.340 1.00 97.94 100 VAL A CA 1
ATOM 775 C C . VAL A 1 100 ? -8.236 -2.292 -1.733 1.00 97.94 100 VAL A C 1
ATOM 777 O O . VAL A 1 100 ? -8.277 -3.443 -2.173 1.00 97.94 100 VAL A O 1
ATOM 780 N N . THR A 1 101 ? -8.625 -1.238 -2.440 1.00 98.06 101 THR A N 1
ATOM 781 C CA . THR A 1 101 ? -8.998 -1.269 -3.857 1.00 98.06 101 THR A CA 1
ATOM 782 C C . THR A 1 101 ? -8.200 -0.220 -4.622 1.00 98.06 101 THR A C 1
ATOM 784 O O . THR A 1 101 ? -7.449 0.553 -4.028 1.00 98.06 101 THR A O 1
ATOM 787 N N . SER A 1 102 ? -8.312 -0.215 -5.949 1.00 96.06 102 SER A N 1
ATOM 788 C CA . SER A 1 102 ? -7.617 0.764 -6.785 1.00 96.06 102 SER A CA 1
ATOM 789 C C . SER A 1 102 ? -8.468 1.205 -7.963 1.00 96.06 102 SER A C 1
ATOM 791 O O . SER A 1 102 ? -9.323 0.457 -8.440 1.00 96.06 102 SER A O 1
ATOM 793 N N . MET A 1 103 ? -8.189 2.408 -8.449 1.00 95.12 103 MET A N 1
ATOM 794 C CA . MET A 1 103 ? -8.791 2.986 -9.640 1.00 95.12 103 MET A CA 1
ATOM 795 C C . MET A 1 103 ? -7.699 3.597 -10.516 1.00 95.12 103 MET A C 1
ATOM 797 O O . MET A 1 103 ? -6.810 4.295 -10.028 1.00 95.12 103 MET A O 1
ATOM 801 N N . PHE A 1 104 ? -7.777 3.338 -11.819 1.00 94.44 104 PHE A N 1
ATOM 802 C CA . PHE A 1 104 ? -6.917 3.991 -12.798 1.00 94.44 104 PHE A CA 1
ATOM 803 C C . PHE A 1 104 ? -7.310 5.463 -12.948 1.00 94.44 104 PHE A C 1
ATOM 805 O O . PHE A 1 104 ? -8.494 5.795 -13.055 1.00 94.44 104 PHE A O 1
ATOM 812 N N . LYS A 1 105 ? -6.313 6.342 -12.970 1.00 93.00 105 LYS A N 1
ATOM 813 C CA . LYS A 1 105 ? -6.468 7.781 -13.148 1.00 93.00 105 LYS A CA 1
ATOM 814 C C . LYS A 1 105 ? -5.450 8.290 -14.151 1.00 93.00 105 LYS A C 1
ATOM 816 O O . LYS A 1 105 ? -4.333 7.789 -14.243 1.00 93.00 105 LYS A O 1
ATOM 821 N N . GLU A 1 106 ? -5.832 9.349 -14.847 1.00 93.00 106 GLU A N 1
ATOM 822 C CA . GLU A 1 106 ? -4.928 10.118 -15.685 1.00 93.00 106 GLU A CA 1
ATOM 823 C C . GLU A 1 106 ? -5.052 11.592 -15.313 1.00 93.00 106 GLU A C 1
ATOM 825 O O . GLU A 1 106 ? -6.155 12.123 -15.180 1.00 93.00 106 GLU A O 1
ATOM 830 N N . SER A 1 107 ? -3.917 12.249 -15.098 1.00 88.94 107 SER A N 1
ATOM 831 C CA . SER A 1 107 ? -3.871 13.685 -14.836 1.00 88.94 107 SER A CA 1
ATOM 832 C C . SER A 1 107 ? -2.578 14.268 -15.383 1.00 88.94 107 SER A C 1
ATOM 834 O O . SER A 1 107 ? -1.499 13.713 -15.172 1.00 88.94 107 SER A O 1
ATOM 836 N N . GLY A 1 108 ? -2.681 15.370 -16.130 1.00 86.69 108 GLY A N 1
ATOM 837 C CA . GLY A 1 108 ? -1.522 16.033 -16.737 1.00 86.69 108 GLY A CA 1
ATOM 838 C C . GLY A 1 108 ? -0.700 15.127 -17.665 1.00 86.69 108 GLY A C 1
ATOM 839 O O . GLY A 1 108 ? 0.525 15.221 -17.668 1.00 86.69 108 GLY A O 1
ATOM 840 N N . GLY A 1 109 ? -1.354 14.211 -18.391 1.00 87.75 109 GLY A N 1
ATOM 841 C CA . GLY A 1 109 ? -0.699 13.250 -19.289 1.00 87.75 109 GLY A CA 1
ATOM 842 C C . GLY A 1 109 ? 0.060 12.124 -18.580 1.00 87.75 109 GLY A C 1
ATOM 843 O O . GLY A 1 109 ? 0.833 11.409 -19.214 1.00 87.75 109 GLY A O 1
ATOM 844 N N . LYS A 1 110 ? -0.123 11.962 -17.262 1.00 86.69 110 LYS A N 1
ATOM 845 C CA . LYS A 1 110 ? 0.446 10.856 -16.487 1.00 86.69 110 LYS A CA 1
ATOM 846 C C . LYS A 1 110 ? -0.657 9.927 -16.007 1.00 86.69 110 LYS A C 1
ATOM 848 O O . LYS A 1 110 ? -1.563 10.347 -15.288 1.00 86.69 110 LYS A O 1
ATOM 853 N N . ALA A 1 111 ? -0.529 8.659 -16.373 1.00 89.12 111 ALA A N 1
ATOM 854 C CA . ALA A 1 111 ? -1.368 7.568 -15.904 1.00 89.12 111 ALA A CA 1
ATOM 855 C C . ALA A 1 111 ? -0.850 7.022 -14.565 1.00 89.12 111 ALA A C 1
ATOM 857 O O . ALA A 1 111 ? 0.345 6.737 -14.451 1.00 89.12 111 ALA A O 1
ATOM 858 N N . TYR A 1 112 ? -1.725 6.843 -13.577 1.00 91.69 112 TYR A N 1
ATOM 859 C CA . TYR A 1 112 ? -1.392 6.289 -12.261 1.00 91.69 112 TYR A CA 1
ATOM 860 C C . TYR A 1 112 ? -2.561 5.500 -11.658 1.00 91.69 112 TYR A C 1
ATOM 862 O O . TYR A 1 112 ? -3.713 5.663 -12.063 1.00 91.69 112 TYR A O 1
ATOM 870 N N . PHE A 1 113 ? -2.270 4.656 -10.669 1.00 96.31 113 PHE A N 1
ATOM 871 C CA . PHE A 1 113 ? -3.301 4.035 -9.833 1.00 96.31 113 PHE A CA 1
ATOM 872 C C . PHE A 1 113 ? -3.461 4.789 -8.513 1.00 96.31 113 PHE A C 1
ATOM 874 O O . PHE A 1 113 ? -2.490 5.041 -7.800 1.00 96.31 113 PHE A O 1
ATOM 881 N N . GLU A 1 114 ? -4.702 5.145 -8.197 1.00 97.12 114 GLU A N 1
ATOM 882 C CA . GLU A 1 114 ? -5.100 5.645 -6.884 1.00 97.12 114 GLU A CA 1
ATOM 883 C C . GLU A 1 114 ? -5.663 4.488 -6.060 1.00 97.12 114 GLU A C 1
ATOM 885 O O . GLU A 1 114 ? -6.466 3.702 -6.566 1.00 97.12 114 GLU A O 1
ATOM 890 N N . PHE A 1 115 ? -5.236 4.378 -4.807 1.00 98.31 115 PHE A N 1
ATOM 891 C CA . PHE A 1 115 ? -5.619 3.319 -3.883 1.00 98.31 115 PHE A CA 1
ATOM 892 C C . PHE A 1 115 ? -6.564 3.858 -2.818 1.00 98.31 115 PHE A C 1
ATOM 894 O O . PHE A 1 115 ? -6.323 4.919 -2.247 1.00 98.31 115 PHE A O 1
ATOM 901 N N . VAL A 1 116 ? -7.613 3.101 -2.516 1.00 98.06 116 VAL A N 1
ATOM 902 C CA . VAL A 1 116 ? -8.541 3.413 -1.423 1.00 98.06 116 VAL A CA 1
ATOM 903 C C . VAL A 1 116 ? -8.408 2.327 -0.372 1.00 98.06 116 VAL A C 1
ATOM 905 O O . VAL A 1 116 ? -8.695 1.162 -0.658 1.00 98.06 116 VAL A O 1
ATOM 908 N N . VAL A 1 117 ? -7.952 2.708 0.820 1.00 98.06 117 VAL A N 1
ATOM 909 C CA . VAL A 1 117 ? -7.775 1.837 1.985 1.00 98.06 117 VAL A CA 1
ATOM 910 C C . VAL A 1 117 ? -8.912 2.110 2.955 1.00 98.06 117 VAL A C 1
ATOM 912 O O . VAL A 1 117 ? -8.942 3.144 3.616 1.00 98.06 117 VAL A O 1
ATOM 915 N N . LYS A 1 118 ? -9.839 1.163 3.045 1.00 97.75 118 LYS A N 1
ATOM 916 C CA . LYS A 1 118 ? -11.009 1.241 3.910 1.00 97.75 118 LYS A CA 1
ATOM 917 C C . LYS A 1 118 ? -10.779 0.476 5.204 1.00 97.75 118 LYS A C 1
ATOM 919 O O . LYS A 1 118 ? -10.492 -0.723 5.170 1.00 97.75 118 LYS A O 1
ATOM 924 N N . SER A 1 119 ? -10.957 1.145 6.334 1.00 96.81 119 SER A N 1
ATOM 925 C CA . SER A 1 119 ? -10.919 0.548 7.660 1.00 96.81 119 SER A CA 1
ATOM 926 C C . SER A 1 119 ? -12.085 -0.412 7.869 1.00 96.81 119 SER A C 1
ATOM 928 O O . SER A 1 119 ? -13.235 -0.122 7.532 1.00 96.81 119 SER A O 1
ATOM 930 N N . LYS A 1 120 ? -11.790 -1.566 8.467 1.00 93.44 120 LYS A N 1
ATOM 931 C CA . LYS A 1 120 ? -12.801 -2.529 8.924 1.00 93.44 120 LYS A CA 1
ATOM 932 C C . LYS A 1 120 ? -13.098 -2.420 10.415 1.00 93.44 120 LYS A C 1
ATOM 934 O O . LYS A 1 120 ? -14.173 -2.819 10.847 1.00 93.44 120 LYS A O 1
ATOM 939 N N . SER A 1 121 ? -12.172 -1.852 11.185 1.00 87.81 121 SER A N 1
ATOM 940 C CA . SER A 1 121 ? -12.328 -1.604 12.622 1.00 87.81 121 SER A CA 1
ATOM 941 C C . SER A 1 121 ? -12.958 -0.242 12.935 1.00 87.81 121 SER A C 1
ATOM 943 O O . SER A 1 121 ? -13.269 0.040 14.090 1.00 87.81 121 SER A O 1
ATOM 945 N N . GLY A 1 122 ? -13.116 0.623 11.927 1.00 86.75 122 GLY A N 1
ATOM 946 C CA . GLY A 1 122 ? -13.522 2.021 12.093 1.00 86.75 122 GLY A CA 1
ATOM 947 C C . GLY A 1 122 ? -12.377 2.951 12.516 1.00 86.75 122 GLY A C 1
ATOM 948 O O . GLY A 1 122 ? -12.567 4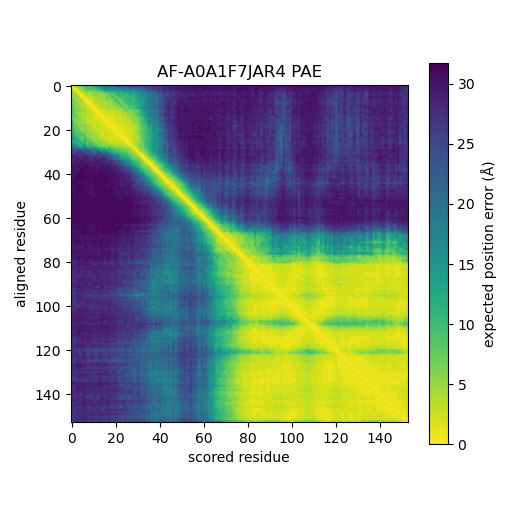.162 12.583 1.00 86.75 122 GLY A O 1
ATOM 949 N N . SER A 1 123 ? -11.177 2.416 12.771 1.00 92.19 123 SER A N 1
ATOM 950 C CA . SER A 1 123 ? -9.969 3.213 12.998 1.00 92.19 123 SER A CA 1
ATOM 951 C C . SER A 1 123 ? -9.192 3.383 11.695 1.00 92.19 123 SER A C 1
ATOM 953 O O . SER A 1 123 ? -8.585 2.437 11.186 1.00 92.19 123 SER A O 1
ATOM 955 N N . VAL A 1 124 ? -9.189 4.607 11.166 1.00 94.19 124 VAL A N 1
ATOM 956 C CA . VAL A 1 124 ? -8.395 4.992 9.986 1.00 94.19 124 VAL A CA 1
ATOM 957 C C . VAL A 1 124 ? -6.894 4.870 10.266 1.00 94.19 124 VAL A C 1
ATOM 959 O O . VAL A 1 124 ? -6.132 4.438 9.405 1.00 94.19 124 VAL A O 1
ATOM 962 N N . VAL A 1 125 ? -6.464 5.200 11.489 1.00 93.75 125 VAL A N 1
ATOM 963 C CA . VAL A 1 125 ? -5.055 5.102 11.903 1.00 93.75 125 VAL A CA 1
ATOM 964 C C . VAL A 1 125 ? -4.589 3.647 11.885 1.00 93.75 125 VAL A C 1
ATOM 966 O O . VAL A 1 125 ? -3.578 3.347 11.258 1.00 93.75 125 VAL A O 1
ATOM 969 N N . ALA A 1 126 ? -5.364 2.733 12.478 1.00 90.38 126 ALA A N 1
ATOM 970 C CA . ALA A 1 126 ? -5.014 1.312 12.499 1.00 90.38 126 ALA A CA 1
ATOM 971 C C . ALA A 1 126 ? -5.017 0.697 11.089 1.00 90.38 126 ALA A C 1
ATOM 973 O O . ALA A 1 126 ? -4.124 -0.073 10.742 1.00 90.38 126 ALA A O 1
ATOM 974 N N . ALA A 1 127 ? -5.988 1.074 10.248 1.00 94.12 127 ALA A N 1
ATOM 975 C CA . ALA A 1 127 ? -6.033 0.634 8.856 1.00 94.12 127 ALA A CA 1
ATOM 976 C C . ALA A 1 127 ? -4.807 1.115 8.066 1.00 94.12 127 ALA A C 1
ATOM 978 O O . ALA A 1 127 ? -4.234 0.352 7.292 1.00 94.12 127 ALA A O 1
ATOM 979 N N . ARG A 1 128 ? -4.369 2.358 8.298 1.00 97.06 128 ARG A N 1
ATOM 980 C CA . ARG A 1 128 ? -3.158 2.913 7.691 1.00 97.06 128 ARG A CA 1
ATOM 981 C C . ARG A 1 128 ? -1.899 2.176 8.132 1.00 97.06 128 ARG A C 1
ATOM 983 O O . ARG A 1 128 ? -1.090 1.826 7.281 1.00 97.06 128 ARG A O 1
ATOM 990 N N . GLU A 1 129 ? -1.730 1.941 9.428 1.00 96.25 129 GLU A N 1
ATOM 991 C CA . GLU A 1 129 ? -0.569 1.215 9.961 1.00 96.25 129 GLU A CA 1
ATOM 992 C C . GLU A 1 129 ? -0.506 -0.217 9.413 1.00 96.25 129 GLU A C 1
ATOM 994 O O . GLU A 1 129 ? 0.535 -0.632 8.903 1.00 96.25 129 GLU A O 1
ATOM 999 N N . SER A 1 130 ? -1.634 -0.935 9.420 1.00 96.12 130 SER A N 1
ATOM 1000 C CA . SER A 1 130 ? -1.738 -2.296 8.873 1.00 96.12 130 SER A CA 1
ATOM 1001 C C . SER A 1 130 ? -1.483 -2.324 7.358 1.00 96.12 130 SER A C 1
ATOM 1003 O O . SER A 1 130 ? -0.774 -3.201 6.861 1.00 96.12 130 SER A O 1
ATOM 100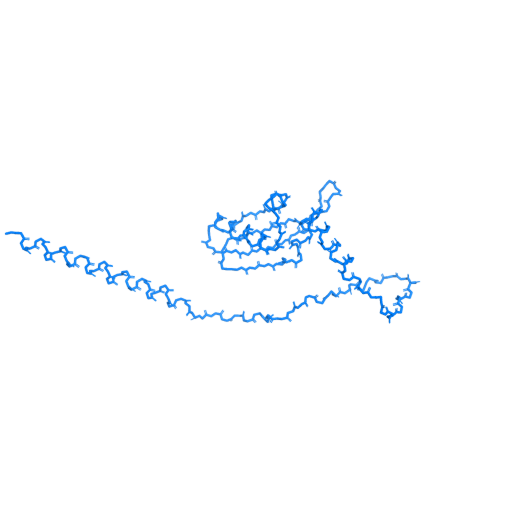5 N N . PHE A 1 131 ? -1.973 -1.327 6.610 1.00 98.00 131 PHE A N 1
ATOM 1006 C CA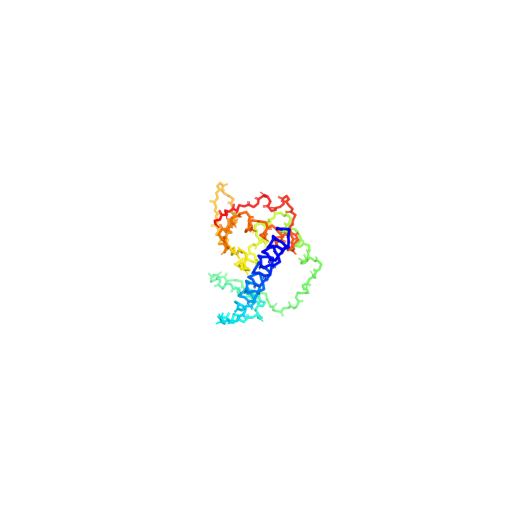 . PHE A 1 131 ? -1.686 -1.191 5.180 1.00 98.00 131 PHE A CA 1
ATOM 1007 C C . PHE A 1 131 ? -0.198 -0.950 4.897 1.00 98.00 131 PHE A C 1
ATOM 1009 O O . PHE A 1 131 ? 0.351 -1.587 4.000 1.00 98.00 131 PHE A O 1
ATOM 1016 N N . ILE A 1 132 ? 0.461 -0.059 5.649 1.00 97.88 132 ILE A N 1
ATOM 1017 C CA . ILE A 1 132 ? 1.894 0.226 5.476 1.00 97.88 132 ILE A CA 1
ATOM 1018 C C . ILE A 1 132 ? 2.706 -1.047 5.715 1.00 97.88 132 ILE A C 1
ATOM 1020 O O . ILE A 1 132 ? 3.482 -1.432 4.847 1.00 97.88 132 ILE A O 1
ATOM 1024 N N . GLN A 1 133 ? 2.457 -1.752 6.821 1.00 97.19 133 GLN A N 1
ATOM 1025 C CA . GLN A 1 133 ? 3.139 -3.014 7.121 1.00 97.19 133 GLN A CA 1
ATOM 1026 C C . GLN A 1 133 ? 2.913 -4.063 6.027 1.00 97.19 133 GLN A C 1
ATOM 1028 O O . GLN A 1 133 ? 3.837 -4.769 5.624 1.00 97.19 133 GLN A O 1
ATOM 1033 N N . TRP A 1 134 ? 1.686 -4.171 5.515 1.00 97.75 134 TRP A N 1
ATOM 1034 C CA . TRP A 1 134 ? 1.379 -5.065 4.403 1.00 97.75 134 TRP A CA 1
ATOM 1035 C C . TRP A 1 134 ? 2.157 -4.695 3.132 1.00 97.75 134 TRP A C 1
ATOM 1037 O O . TRP A 1 134 ? 2.763 -5.572 2.521 1.00 97.75 134 TRP A O 1
ATOM 1047 N N . ALA A 1 135 ? 2.199 -3.415 2.758 1.00 96.56 135 ALA A N 1
ATOM 1048 C CA . ALA A 1 135 ? 2.929 -2.940 1.584 1.00 96.56 135 ALA A CA 1
ATOM 1049 C C . ALA A 1 135 ? 4.455 -3.118 1.725 1.00 96.56 135 ALA A C 1
ATOM 1051 O O . ALA A 1 135 ? 5.122 -3.511 0.765 1.00 96.56 135 ALA A O 1
ATOM 1052 N N . GLU A 1 136 ? 5.006 -2.907 2.920 1.00 96.62 136 GLU A N 1
ATOM 1053 C CA . GLU A 1 136 ? 6.419 -3.162 3.228 1.00 96.62 136 GLU A CA 1
ATOM 1054 C C . GLU A 1 136 ? 6.766 -4.651 3.124 1.00 96.62 136 GLU A C 1
ATOM 1056 O O . GLU A 1 136 ? 7.800 -5.008 2.561 1.00 96.62 136 GLU A O 1
ATOM 1061 N N . ASN A 1 137 ? 5.867 -5.540 3.558 1.00 95.12 137 ASN A N 1
ATOM 1062 C CA . ASN A 1 137 ? 6.032 -6.989 3.401 1.00 95.12 137 ASN A CA 1
ATOM 1063 C C . ASN A 1 137 ? 6.009 -7.444 1.930 1.00 95.12 137 ASN A C 1
ATOM 1065 O O . ASN A 1 137 ? 6.580 -8.485 1.602 1.00 95.12 137 ASN A O 1
ATOM 1069 N N . LEU A 1 138 ? 5.401 -6.666 1.026 1.00 93.06 138 LEU A N 1
ATOM 1070 C CA . LEU A 1 138 ? 5.511 -6.869 -0.427 1.00 93.06 138 LEU A CA 1
ATOM 1071 C C . LEU A 1 138 ? 6.848 -6.360 -0.998 1.00 93.06 138 LEU A C 1
ATOM 1073 O O . LEU A 1 138 ? 7.149 -6.559 -2.177 1.00 93.06 138 LEU A O 1
ATOM 1077 N N . GLY A 1 139 ? 7.671 -5.730 -0.161 1.00 90.06 139 GLY A N 1
ATOM 1078 C CA . GLY A 1 139 ? 8.991 -5.220 -0.498 1.00 90.06 139 GLY A CA 1
ATOM 1079 C C . GLY A 1 139 ? 8.988 -3.795 -1.042 1.00 90.06 139 GLY A C 1
ATOM 1080 O O . GLY A 1 139 ? 9.933 -3.450 -1.752 1.00 90.06 139 GLY A O 1
ATOM 1081 N N . LEU A 1 140 ? 7.949 -2.998 -0.764 1.00 93.25 140 LEU A N 1
ATOM 1082 C CA . LEU A 1 140 ? 7.979 -1.549 -0.981 1.00 93.25 140 LEU A CA 1
ATOM 1083 C C . LEU A 1 140 ? 8.678 -0.848 0.187 1.00 93.25 140 LEU A C 1
ATOM 1085 O O . LEU A 1 140 ? 8.531 -1.241 1.340 1.00 93.25 140 LEU A O 1
ATOM 1089 N N . THR A 1 141 ? 9.427 0.211 -0.100 1.00 94.88 141 THR A N 1
ATOM 1090 C CA . THR A 1 141 ? 10.024 1.060 0.937 1.00 94.88 141 THR A CA 1
ATOM 1091 C C . THR A 1 141 ? 9.041 2.126 1.418 1.00 94.88 141 THR A C 1
ATOM 1093 O O . THR A 1 141 ? 8.091 2.477 0.715 1.00 94.88 141 THR A O 1
ATOM 1096 N N . SER A 1 142 ? 9.303 2.709 2.591 1.00 93.56 142 SER A N 1
ATOM 1097 C CA . SER A 1 142 ? 8.515 3.834 3.116 1.00 93.56 142 SER A CA 1
ATOM 1098 C C . SER A 1 142 ? 8.433 5.006 2.123 1.00 93.56 142 SER A C 1
ATOM 1100 O O . SER A 1 142 ? 7.343 5.519 1.861 1.00 93.56 142 SER A O 1
ATOM 1102 N N . ASP A 1 143 ? 9.548 5.356 1.469 1.00 94.25 143 ASP A N 1
ATOM 1103 C CA . ASP A 1 143 ? 9.580 6.411 0.446 1.00 94.25 143 ASP A CA 1
ATOM 1104 C C . ASP A 1 143 ? 8.668 6.077 -0.743 1.00 94.25 143 ASP A C 1
ATOM 1106 O O . ASP A 1 143 ? 7.884 6.920 -1.187 1.00 94.25 143 ASP A O 1
ATOM 1110 N N . GLN A 1 144 ? 8.698 4.830 -1.221 1.00 94.75 144 GLN A N 1
ATOM 1111 C CA . GLN A 1 144 ? 7.829 4.377 -2.307 1.00 94.75 144 GLN A CA 1
ATOM 1112 C C . GLN A 1 144 ? 6.356 4.429 -1.904 1.00 94.75 144 GLN A C 1
ATOM 1114 O O . GLN A 1 144 ? 5.547 4.960 -2.663 1.00 94.75 144 GLN A O 1
ATOM 1119 N N . ILE A 1 145 ? 6.008 3.952 -0.707 1.00 96.12 145 ILE A N 1
ATOM 1120 C CA . ILE A 1 145 ? 4.635 3.987 -0.187 1.00 96.12 145 ILE A CA 1
ATOM 1121 C C . ILE A 1 145 ? 4.148 5.434 -0.059 1.00 96.12 145 ILE A C 1
ATOM 1123 O O . ILE A 1 145 ? 3.022 5.739 -0.448 1.00 96.12 145 ILE A O 1
ATOM 1127 N N . SER A 1 146 ? 5.001 6.344 0.416 1.00 94.81 146 SER A N 1
ATOM 1128 C CA . SER A 1 146 ? 4.671 7.769 0.552 1.00 94.81 146 SER A CA 1
ATOM 1129 C C . SER A 1 146 ? 4.401 8.465 -0.789 1.00 94.81 146 SER A C 1
ATOM 1131 O O . SER A 1 146 ? 3.655 9.442 -0.838 1.00 94.81 146 SER A O 1
ATOM 1133 N N . SER A 1 147 ? 4.976 7.951 -1.882 1.00 93.94 147 SER A N 1
ATOM 1134 C CA . SER A 1 147 ? 4.781 8.486 -3.234 1.00 93.94 147 SER A CA 1
ATOM 1135 C C . SER A 1 147 ? 3.449 8.068 -3.873 1.00 93.94 147 SER A C 1
ATOM 1137 O O . SER A 1 147 ? 3.002 8.694 -4.840 1.00 93.94 147 SER A O 1
ATOM 1139 N N . LEU A 1 148 ? 2.798 7.029 -3.337 1.00 95.88 148 LEU A N 1
ATOM 1140 C CA . LEU A 1 148 ? 1.535 6.510 -3.851 1.00 95.88 148 LEU A CA 1
ATOM 1141 C C . LEU A 1 148 ? 0.377 7.478 -3.587 1.00 95.88 148 LEU A C 1
ATOM 1143 O O . LEU A 1 148 ? 0.326 8.192 -2.584 1.00 95.88 148 LEU A O 1
ATOM 1147 N N . LYS A 1 149 ? -0.616 7.463 -4.480 1.00 97.00 149 LYS A N 1
ATOM 1148 C CA . LYS A 1 149 ? -1.889 8.158 -4.263 1.00 97.00 149 LYS A CA 1
ATOM 1149 C C . LYS A 1 149 ? -2.809 7.252 -3.460 1.00 97.00 149 LYS A C 1
ATOM 1151 O O . LYS A 1 149 ? -3.383 6.325 -4.021 1.00 97.00 149 LYS A O 1
ATOM 1156 N N . ILE A 1 150 ? -2.894 7.494 -2.153 1.00 97.62 150 ILE A N 1
ATOM 1157 C CA . ILE A 1 150 ? -3.683 6.678 -1.227 1.00 97.62 150 ILE A CA 1
ATOM 1158 C C . ILE A 1 150 ? -4.686 7.561 -0.489 1.00 97.62 150 ILE A C 1
ATOM 1160 O O . ILE A 1 150 ? -4.306 8.557 0.129 1.00 97.62 150 ILE A O 1
ATOM 1164 N N . THR A 1 151 ? -5.945 7.144 -0.513 1.00 97.31 151 THR A N 1
ATOM 1165 C CA . THR A 1 151 ? -7.032 7.698 0.292 1.00 97.31 151 THR A CA 1
ATOM 1166 C C . THR A 1 151 ? -7.382 6.696 1.387 1.00 97.31 151 THR A C 1
ATOM 1168 O O . THR A 1 151 ? -7.512 5.502 1.115 1.00 97.31 151 THR A O 1
ATOM 1171 N N . TYR A 1 152 ? -7.503 7.172 2.627 1.00 95.44 152 TYR A N 1
ATOM 1172 C CA . TYR A 1 152 ? -7.866 6.346 3.778 1.00 95.44 152 TYR A CA 1
ATOM 1173 C C . TYR A 1 152 ? -9.274 6.708 4.249 1.00 95.44 152 TYR A C 1
ATOM 1175 O O . TYR A 1 152 ? -9.554 7.887 4.472 1.00 95.44 152 TYR A O 1
ATOM 1183 N N . GLU A 1 153 ? -10.126 5.696 4.400 1.00 93.25 153 GLU A N 1
ATOM 1184 C CA . GLU A 1 153 ? -11.555 5.821 4.729 1.00 93.25 153 GLU A CA 1
ATOM 1185 C C . GLU A 1 153 ? -11.960 4.930 5.904 1.00 93.25 153 GLU A C 1
ATOM 1187 O O . GLU A 1 153 ? -11.408 3.813 6.032 1.00 93.25 153 GLU A O 1
#

Secondary structure (DSSP, 8-state):
-HHHHHHHHHHHHHHHHHHHHHHHHHHHTTSS-------S-------------S--PPP--------HHHHHHHHHHHHHH-HHHHHHTT-SEE-SSEEEEEEEEEETTEEEEEEEEEESSS-HHHHHHHHHHHHHHTT--HHHHHHSEEEE-

Solvent-accessible surface area (backbone atoms only — not comparable to full-atom values): 9447 Å² total; per-residue (Å²): 124,69,73,64,56,56,55,51,52,54,50,52,54,50,53,52,53,53,51,51,51,53,52,54,51,56,64,60,60,71,74,78,86,81,88,74,86,71,79,89,80,73,78,83,74,82,75,77,79,83,74,90,77,83,94,70,79,74,79,73,94,60,88,69,76,76,52,64,65,63,53,49,50,50,58,52,48,38,46,71,79,34,44,44,64,48,52,49,77,64,47,71,42,72,66,84,45,28,37,38,42,72,46,85,45,74,57,95,93,42,78,46,46,38,33,43,40,35,32,64,75,76,40,48,67,60,20,50,54,53,48,51,54,52,45,39,74,75,69,46,50,73,70,53,59,70,70,48,51,71,47,78,75

Nearest PDB structures (foldseek):
  9b8p-assembly1_H  TM=3.008E-01  e=2.460E-01  Rattus norvegicus
  1usp-assembly1_B  TM=4.335E-01  e=1.685E+00  Deinococcus radiodurans R1 = ATCC 13939 = DSM 20539
  7uzk-assembly1_H  TM=2.929E-01  e=3.391E-01  Rattus norvegicus
  6ecy-assembly1_B  TM=3.019E-01  e=5.664E-01  Chromobacterium violaceum ATCC 12472
  6ecy-assembly1_A  TM=2.523E-01  e=6.039E-01  Chromobacterium violaceum ATCC 12472

Mean predicted aligned error: 17.59 Å

Sequence (153 aa):
MYNKKILIIVGVVGVVLVSLLVILMLLNQQGTQGGNSFDQNVIPTLSQTTGTNEGLTPPTDGDVPINREAFKEIVTDYRTTRPDFFLKVYVPFQNNDFAVTSMFKESGGKAYFEFVVKSKSGSVVAARESFIQWAENLGLTSDQISSLKITYE

=== Feature glossary ===
The record interleaves many kinds of information about one protein. Here is each kind framed as the question it answers.

Q: What does the local fold look like, residue by residue?
A: A 3Di character summarizes, for each residue, the relative orientation of the Cα frame of its nearest spatial neighbor. Because it encodes fold topology rather than chemistry, 3Di alignments detect remote structural similarity that sequence alignment misses.

Q: Which residues are in helices, strands, or loops?
A: Secondary structure is the local, repeating backbone conformation. DSSP classifies it into eight states by reading the hydrogen-bond network: three helix types (H, G, I), two β types (E, B), two non-regular types (T, S), and unstructured coil (-).

Q: How big and how compact is the whole molecule?
A: Three whole-structure scalars: the radius of gyration (RMS distance of Cα from centroid, in Å), the count of Cα–Cα contacts (pairs closer than 8 Å and separated by more than four residues in sequence — i.e. tertiary, not local, contacts), and the bounding-box dimensions. Together they distinguish compact globular folds from extended fibres or disordered chains.

Q: How confident is the AlphaFold model at each residue?
A: For AlphaFold models, the B-factor field carries pLDDT — the model's own estimate of local accuracy on a 0–100 scale. Regions with pLDDT<50 should be treated as essentially unmodeled; they often correspond to intrinsically disordered segments.

Q: What family and function is it annotated with?
A: Functional annotations link the protein to curated databases. InterPro entries identify conserved domains and families by matching the sequence against member-database signatures (Pfam, PROSITE, CDD, …). Gene Ontology (GO) terms describe molecular function, biological process, and cellular component in a controlled vocabulary. CATH places the structure in a hierarchical fold classification (Class/Architecture/Topology/Homologous-superfamily). The organism is the source species.

Q: What known structures does this most resemble?
A: Nearest PDB neighbors are the top structural matches found by Foldseek when searching this structure against the entire Protein Data Bank. Each hit reports a TM-score (0 to 1; >0.5 almost always implies the same fold) and an E-value. These are *structural* homologs — they may share no detectable sequence similarity.

Q: Which residues are buried vs exposed?
A: Solvent-accessible surface area (SASA) is the area in Å² traced out by the centre of a 1.4 Å probe sphere (a water molecule) rolled over the protein's van der Waals surface (Shrake–Rupley / Lee–Richards construction). Buried residues have near-zero SASA; fully exposed residues can exceed 200 Å². The total SASA scales roughly with the number of surface residues.

Q: What are the backbone torsion angles?
A: φ (phi) and ψ (psi) are the two rotatable backbone dihedrals per residue: φ is the C(i-1)–N–Cα–C torsion, ψ is the N–Cα–C–N(i+1) torsion, both in degrees on (−180°, 180°]. α-helical residues cluster near (−60°, −45°); β-strand residues near (−120°, +130°). A Ramachandran plot is simply a scatter of (φ, ψ) for every residue.

Q: Are the domains correctly placed relative to each other?
A: Predicted aligned error is AlphaFold's pairwise confidence. Unlike pLDDT (per-residue), PAE is per-residue-pair and captures whether two parts of the structure are correctly placed relative to each other. Units are ångströms of expected positional error.

Q: What if only a Cα trace is available?
A: P-SEA three-state annotation labels each residue as helix, strand, or coil based purely on the geometry of the Cα trace. It serves as a fallback when the full backbone (and thus DSSP) is unavailable.

Q: What is the amino-acid chain?
A: This is the polypeptide sequence — one letter per residue, N-terminus first. Length ranges from a few dozen residues for small domains to over a thousand for large multi-domain proteins.

Q: What do the rendered images show?
A: The six renders are orthographic views along the three Cartesian axes in both directions. Representation (cartoon, sticks, or surface) and color scheme (sequence-rainbow or by-chain) vary across proteins so the training set covers all the common visualization conventions.

Q: What do the diagnostic plots show?
A: Plot images: a contact map (which residues are close in 3D, as an N×N binary image), a Ramachandran scatter (backbone torsion angles, revealing secondary-structure composition at a glance), and — for AlphaFold structures — a PAE heatmap (pairwise prediction confidence).

Q: How mobile is each atom in the crystal?
A: B-factor (Debye–Waller factor) reflects atomic displacement in the crystal lattice. It is an experimental observable (units Å²), not a prediction; low values mean the atom is pinned down, high values mean it moves or is heterogeneous across the crystal.

Q: Where is each backbone atom in 3D?
A: The mmCIF table is the protein's shape written out atom by atom. For each backbone N, Cα, C, and carbonyl O, it records an (x, y, z) coordinate triple in Å plus the residue type, chain letter, and residue number.